Protein AF-A0A4Q2D5E8-F1 (afdb_monomer_lite)

Structure (mmCIF, N/CA/C/O backbone):
data_AF-A0A4Q2D5E8-F1
#
_entry.id   AF-A0A4Q2D5E8-F1
#
loop_
_atom_site.group_PDB
_atom_site.id
_atom_site.type_symbol
_atom_site.label_atom_id
_atom_site.label_alt_id
_atom_site.label_comp_id
_atom_site.label_asym_id
_atom_site.label_entity_id
_atom_site.label_seq_id
_atom_site.pdbx_PDB_ins_code
_atom_site.Cartn_x
_atom_site.Cartn_y
_atom_site.Cartn_z
_atom_site.occupancy
_atom_site.B_iso_or_equiv
_atom_site.auth_seq_id
_atom_site.auth_comp_id
_atom_site.auth_asym_id
_atom_site.auth_atom_id
_atom_site.pdbx_PDB_model_num
ATOM 1 N N . LEU A 1 1 ? 26.425 7.745 42.918 1.00 42.44 1 LEU A N 1
ATOM 2 C CA . LEU A 1 1 ? 27.151 6.501 43.256 1.00 42.44 1 LEU A CA 1
ATOM 3 C C . LEU A 1 1 ? 26.198 5.628 44.072 1.00 42.44 1 LEU A C 1
ATOM 5 O O . LEU A 1 1 ? 25.704 6.135 45.066 1.00 42.44 1 LEU A O 1
ATOM 9 N N . VAL A 1 2 ? 25.970 4.378 43.631 1.00 41.22 2 VAL A N 1
ATOM 10 C CA . VAL A 1 2 ? 25.192 3.284 44.276 1.00 41.22 2 VAL A CA 1
ATOM 11 C C . VAL A 1 2 ? 23.658 3.465 44.340 1.00 41.22 2 VAL A C 1
ATOM 13 O O . VAL 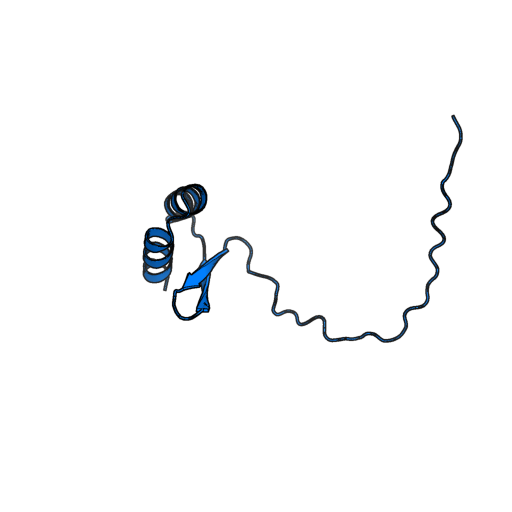A 1 2 ? 23.198 4.488 44.817 1.00 41.22 2 VAL A O 1
ATOM 16 N N . LEU A 1 3 ? 22.776 2.515 43.992 1.00 47.97 3 LEU A N 1
ATOM 17 C CA . LEU A 1 3 ? 22.746 1.372 43.057 1.00 47.97 3 LEU A CA 1
ATOM 18 C C . LEU A 1 3 ? 21.314 0.767 43.126 1.00 47.97 3 LEU A C 1
ATOM 20 O O . LEU A 1 3 ? 20.706 0.742 44.194 1.00 47.97 3 LEU A O 1
ATOM 24 N N . SER A 1 4 ? 20.856 0.172 42.018 1.00 49.06 4 SER A N 1
ATOM 25 C CA . SER A 1 4 ? 19.941 -0.992 41.950 1.00 49.06 4 SER A CA 1
ATOM 26 C C . SER A 1 4 ? 18.487 -0.874 42.453 1.00 49.06 4 SER A C 1
ATOM 28 O O . SER A 1 4 ? 18.153 -1.261 43.571 1.00 49.06 4 SER A O 1
ATOM 30 N N . GLY A 1 5 ? 17.585 -0.509 41.533 1.00 51.78 5 GLY A N 1
ATOM 31 C CA . GLY A 1 5 ? 16.188 -0.953 41.558 1.00 51.78 5 GLY A CA 1
ATOM 32 C C . GLY A 1 5 ? 16.101 -2.438 41.183 1.00 51.78 5 GLY A C 1
ATOM 33 O O . GLY A 1 5 ? 16.541 -2.853 40.115 1.00 51.78 5 GLY A O 1
ATOM 34 N N . ASN A 1 6 ? 15.590 -3.241 42.108 1.00 53.12 6 ASN A N 1
ATOM 35 C CA . ASN A 1 6 ? 15.555 -4.700 42.080 1.00 53.12 6 ASN A CA 1
ATOM 36 C C . ASN A 1 6 ? 14.501 -5.217 41.073 1.00 53.12 6 ASN A C 1
ATOM 38 O O . ASN A 1 6 ? 13.322 -5.326 41.415 1.00 53.12 6 ASN A O 1
ATOM 42 N N . TRP A 1 7 ? 14.899 -5.531 39.833 1.00 50.88 7 TRP A N 1
ATOM 43 C CA . TRP A 1 7 ? 14.032 -6.219 38.864 1.00 50.88 7 TRP A CA 1
ATOM 44 C C . TRP A 1 7 ? 13.915 -7.700 39.253 1.00 50.88 7 TRP A C 1
ATOM 46 O O . TRP A 1 7 ? 14.678 -8.554 38.797 1.00 50.88 7 TRP A O 1
ATOM 56 N N . ARG A 1 8 ? 12.969 -8.019 40.146 1.00 52.38 8 ARG A N 1
ATOM 57 C CA . ARG A 1 8 ? 12.605 -9.408 40.459 1.00 52.38 8 ARG A CA 1
ATOM 58 C C . ARG A 1 8 ? 11.905 -10.017 39.245 1.00 52.38 8 ARG A C 1
ATOM 60 O O . ARG A 1 8 ? 10.701 -9.864 39.067 1.00 52.38 8 ARG A O 1
ATOM 67 N N . SER A 1 9 ? 12.680 -10.730 38.433 1.00 54.00 9 SER A N 1
ATOM 68 C CA . SER A 1 9 ? 12.173 -11.668 37.434 1.00 54.00 9 SER A CA 1
ATOM 69 C C . SER A 1 9 ? 11.449 -12.812 38.154 1.00 54.00 9 SER A C 1
ATOM 71 O O . SER A 1 9 ? 12.069 -13.762 38.631 1.00 54.00 9 SER A O 1
ATOM 73 N N . SER A 1 10 ? 10.130 -12.685 38.313 1.00 50.69 10 SER A N 1
ATOM 74 C CA . SER A 1 10 ? 9.263 -13.783 38.747 1.00 50.69 10 SER A CA 1
ATOM 75 C C . SER A 1 10 ? 8.823 -14.567 37.519 1.00 50.69 10 SER A C 1
ATOM 77 O O . SER A 1 10 ? 7.802 -14.285 36.896 1.00 50.69 10 SER A O 1
ATOM 79 N N . SER A 1 11 ? 9.620 -15.575 37.184 1.00 58.69 11 SER A N 1
ATOM 80 C CA . SER A 1 11 ? 9.331 -16.608 36.196 1.00 58.69 11 SER A CA 1
ATOM 81 C C . SER A 1 11 ? 8.109 -17.440 36.600 1.00 58.69 11 SER A C 1
ATOM 83 O O . SER A 1 11 ? 8.294 -18.498 37.191 1.00 58.69 11 SER A O 1
ATOM 85 N N . ARG A 1 12 ? 6.876 -16.994 36.310 1.00 57.75 12 ARG A N 1
ATOM 86 C CA . ARG A 1 12 ? 5.664 -17.847 36.252 1.00 57.75 12 ARG A CA 1
ATOM 87 C C . ARG A 1 12 ? 4.566 -17.231 35.376 1.00 57.75 12 ARG A C 1
ATOM 89 O O . ARG A 1 12 ? 3.618 -16.658 35.897 1.00 57.75 12 ARG A O 1
ATOM 96 N N . ILE A 1 13 ? 4.648 -17.429 34.063 1.00 53.47 13 ILE A N 1
ATOM 97 C CA . ILE A 1 13 ? 3.446 -17.571 33.228 1.00 53.47 13 ILE A CA 1
ATOM 98 C C . ILE A 1 13 ? 3.677 -18.806 32.360 1.00 53.47 13 ILE A C 1
ATOM 100 O O . ILE A 1 13 ? 4.248 -18.743 31.277 1.00 53.47 13 ILE A O 1
ATOM 104 N N . ALA A 1 14 ? 3.307 -19.962 32.908 1.00 49.22 14 ALA A N 1
ATOM 105 C CA . ALA A 1 14 ? 3.051 -21.139 32.101 1.00 49.22 14 ALA A CA 1
ATOM 106 C C . ALA A 1 14 ? 1.699 -20.938 31.402 1.00 49.22 14 ALA A C 1
ATOM 108 O O . ALA A 1 14 ? 0.728 -20.552 32.048 1.00 49.22 14 ALA A O 1
ATOM 109 N N . ALA A 1 15 ? 1.674 -21.232 30.103 1.00 49.00 15 ALA A N 1
ATOM 110 C CA . ALA A 1 15 ? 0.479 -21.427 29.289 1.00 49.00 15 ALA A CA 1
ATOM 111 C C . ALA A 1 15 ? -0.460 -20.214 29.135 1.00 49.00 15 ALA A C 1
ATOM 113 O O . ALA A 1 15 ? -1.636 -20.258 29.475 1.00 49.00 15 ALA A O 1
ATOM 114 N N . ALA A 1 16 ? 0.041 -19.181 28.466 1.00 48.03 16 ALA A N 1
ATOM 115 C CA . ALA A 1 16 ? -0.728 -18.587 27.379 1.00 48.03 16 ALA A CA 1
ATOM 116 C C . ALA A 1 16 ? 0.094 -18.770 26.100 1.00 48.03 16 ALA A C 1
ATOM 118 O O . ALA A 1 16 ? 0.672 -17.831 25.565 1.00 48.03 16 ALA A O 1
ATOM 119 N N . ALA A 1 17 ? 0.158 -20.012 25.614 1.00 50.31 17 ALA A N 1
ATOM 120 C CA . ALA A 1 17 ? 0.340 -20.251 24.186 1.00 50.31 17 ALA A CA 1
ATOM 121 C C . ALA A 1 17 ? -0.966 -19.845 23.479 1.00 50.31 17 ALA A C 1
ATOM 123 O O . ALA A 1 17 ? -1.635 -20.661 22.859 1.00 50.31 17 ALA A O 1
ATOM 124 N N . SER A 1 18 ? -1.381 -18.594 23.665 1.00 47.81 18 SER A N 1
ATOM 125 C CA . SER A 1 18 ? -2.419 -17.977 22.862 1.00 47.81 18 SER A CA 1
ATOM 126 C C . SER A 1 18 ? -1.691 -17.545 21.613 1.00 47.81 18 SER A C 1
ATOM 128 O O . SER A 1 18 ? -1.052 -16.497 21.616 1.00 47.81 18 SER A O 1
ATOM 130 N N . GLU A 1 19 ? -1.650 -18.471 20.657 1.00 50.81 19 GLU A N 1
ATOM 131 C CA . GLU A 1 19 ? -1.396 -18.255 19.238 1.00 50.81 19 GLU A CA 1
ATOM 132 C C . GLU A 1 19 ? -0.763 -16.892 18.970 1.00 50.81 19 GLU A C 1
ATOM 134 O O . GLU A 1 19 ? -1.450 -15.898 18.736 1.00 50.81 19 GLU A O 1
ATOM 139 N N . SER A 1 20 ? 0.570 -16.833 19.033 1.00 45.66 20 SER A N 1
ATOM 140 C CA . SER A 1 20 ? 1.304 -15.786 18.334 1.00 45.66 20 SER A CA 1
ATOM 141 C C . SER A 1 20 ? 1.012 -16.014 16.857 1.00 45.66 20 SER A C 1
ATOM 143 O O . SER A 1 20 ? 1.764 -16.701 16.171 1.00 45.66 20 SER A O 1
ATOM 145 N N . SER A 1 21 ? -0.161 -15.558 16.412 1.00 50.50 21 SER A N 1
ATOM 146 C CA . SER A 1 21 ? -0.576 -15.607 15.029 1.00 50.50 21 SER A CA 1
ATOM 147 C C . SER A 1 21 ? 0.497 -14.826 14.305 1.00 50.50 21 SER A C 1
ATOM 149 O O . SER A 1 21 ? 0.610 -13.609 14.450 1.00 50.50 21 SER A O 1
ATOM 151 N N . SER A 1 22 ? 1.348 -15.538 13.581 1.00 51.31 22 SER A N 1
ATOM 152 C CA . SER A 1 22 ? 2.429 -15.005 12.757 1.00 51.31 22 SER A CA 1
ATOM 153 C C . SER A 1 22 ? 1.892 -14.203 11.557 1.00 51.31 22 SER A C 1
ATOM 155 O O . SER A 1 22 ? 2.515 -14.173 10.504 1.00 51.31 22 SER A O 1
ATOM 157 N N . THR A 1 23 ? 0.707 -13.609 11.707 1.00 53.81 23 THR A N 1
ATOM 158 C CA . THR A 1 23 ? -0.160 -13.009 10.690 1.00 53.81 23 THR A CA 1
ATOM 159 C C . THR A 1 23 ? -0.162 -11.482 10.754 1.00 53.81 23 THR A C 1
ATOM 161 O O . THR A 1 23 ? -0.514 -10.854 9.766 1.00 53.81 23 THR A O 1
ATOM 164 N N . ASP A 1 24 ? 0.274 -10.863 11.857 1.00 58.59 24 ASP A N 1
ATOM 165 C CA . ASP A 1 24 ? 0.263 -9.392 11.994 1.00 58.59 24 ASP A CA 1
ATOM 166 C C . ASP A 1 24 ? 1.622 -8.726 11.734 1.00 58.59 24 ASP A C 1
ATOM 168 O O . ASP A 1 24 ? 1.798 -7.520 11.917 1.00 58.59 24 ASP A O 1
ATOM 172 N N . CYS A 1 25 ? 2.613 -9.491 11.276 1.00 61.28 25 CYS A N 1
ATOM 173 C CA . CYS A 1 25 ? 3.846 -8.904 10.771 1.00 61.28 25 CYS A CA 1
ATOM 174 C C . CYS A 1 25 ? 3.593 -8.391 9.350 1.00 61.28 25 CYS A C 1
ATOM 176 O O . CYS A 1 25 ? 3.749 -9.129 8.380 1.00 61.28 25 CYS A O 1
ATOM 178 N N . VAL A 1 26 ? 3.193 -7.123 9.232 1.00 63.00 26 VAL A N 1
ATOM 179 C CA . VAL A 1 26 ? 3.207 -6.408 7.950 1.00 63.00 26 VAL A CA 1
ATOM 180 C C . VAL A 1 26 ? 4.625 -6.498 7.384 1.00 63.00 26 VAL A C 1
ATOM 182 O O . VAL A 1 26 ? 5.590 -6.211 8.099 1.00 63.00 26 VAL A O 1
ATOM 185 N N . GLU A 1 27 ? 4.758 -6.939 6.128 1.00 68.56 27 GLU A N 1
ATOM 186 C CA . GLU A 1 27 ? 6.065 -7.019 5.472 1.00 68.56 27 GLU A CA 1
ATOM 187 C C . GLU A 1 27 ? 6.786 -5.662 5.576 1.00 68.56 27 GLU A C 1
ATOM 189 O O . GLU A 1 27 ? 6.146 -4.618 5.385 1.00 68.56 27 GLU A O 1
ATOM 194 N N . PRO A 1 28 ? 8.102 -5.652 5.875 1.00 69.62 28 PRO A N 1
ATOM 195 C CA . PRO A 1 28 ? 8.876 -4.420 5.825 1.00 69.62 28 PRO A CA 1
ATOM 196 C C . PRO A 1 28 ? 8.715 -3.808 4.427 1.00 69.62 28 PRO A C 1
ATOM 198 O O . PRO A 1 28 ? 8.689 -4.534 3.435 1.00 69.62 28 PRO A O 1
ATOM 201 N N . ASP A 1 29 ? 8.530 -2.488 4.371 1.00 82.56 29 ASP A N 1
ATOM 202 C CA . ASP A 1 29 ? 8.211 -1.749 3.142 1.00 82.56 29 ASP A CA 1
ATOM 203 C C . ASP A 1 29 ? 6.817 -2.054 2.559 1.00 82.56 29 ASP A C 1
ATOM 205 O O . ASP A 1 29 ? 6.650 -2.250 1.360 1.00 82.56 29 ASP A O 1
ATOM 209 N N . SER A 1 30 ? 5.773 -2.045 3.391 1.00 85.31 30 SER A N 1
ATOM 210 C CA . SER A 1 30 ? 4.373 -2.016 2.935 1.00 85.31 30 SER A CA 1
ATOM 211 C C . SER A 1 30 ? 3.596 -0.874 3.589 1.00 85.31 30 SER A C 1
ATOM 213 O O . SER A 1 30 ? 3.919 -0.441 4.695 1.00 85.31 30 SER A O 1
ATOM 215 N N . PHE A 1 31 ? 2.559 -0.381 2.912 1.00 85.19 31 PHE A N 1
ATOM 216 C CA . PHE A 1 31 ? 1.611 0.586 3.467 1.00 85.19 31 PHE A CA 1
ATOM 217 C C . PHE A 1 31 ? 0.199 0.012 3.460 1.00 85.19 31 PHE A C 1
ATOM 219 O O . PHE A 1 31 ? -0.161 -0.775 2.583 1.00 85.19 31 PHE A O 1
ATOM 226 N N . GLY A 1 32 ? -0.598 0.421 4.446 1.00 85.38 32 GLY A N 1
ATOM 227 C CA . GLY A 1 32 ? -1.994 0.030 4.568 1.00 85.38 32 GLY A CA 1
ATOM 228 C C . GLY A 1 32 ? -2.929 1.232 4.530 1.00 85.38 32 GLY A C 1
ATOM 229 O O . GLY A 1 32 ? -2.596 2.293 5.057 1.00 85.38 32 GLY A O 1
ATOM 230 N N . TYR A 1 33 ? -4.107 1.067 3.935 1.00 85.38 33 TYR A N 1
ATOM 231 C CA . TYR A 1 33 ? -5.203 2.028 4.041 1.00 85.38 33 TYR A CA 1
ATOM 232 C C . TYR A 1 33 ? -6.542 1.303 4.178 1.00 85.38 33 TYR A C 1
ATOM 234 O O . TYR A 1 33 ? -6.715 0.183 3.699 1.00 85.38 33 TYR A O 1
ATOM 242 N N . VAL A 1 34 ? -7.498 1.952 4.839 1.00 86.12 34 VAL A N 1
ATOM 243 C CA . VAL A 1 34 ? -8.876 1.466 4.950 1.00 86.12 34 VAL A CA 1
ATOM 244 C C . VAL A 1 34 ? -9.731 2.273 3.987 1.00 86.12 34 VAL A C 1
ATOM 246 O O . VAL A 1 34 ? -9.658 3.503 3.971 1.00 86.12 34 VAL A O 1
ATOM 249 N N . ASP A 1 35 ? -10.497 1.592 3.142 1.00 83.44 35 ASP A N 1
ATOM 250 C CA . ASP A 1 35 ? -11.407 2.266 2.224 1.00 83.44 35 ASP A CA 1
ATOM 251 C C . ASP A 1 35 ? -12.763 2.595 2.883 1.00 83.44 35 ASP A C 1
ATOM 253 O O . ASP A 1 35 ? -13.013 2.277 4.044 1.00 83.44 35 ASP A O 1
ATOM 257 N N . GLU A 1 36 ? -13.643 3.270 2.148 1.00 85.44 36 GLU A N 1
ATOM 258 C CA . GLU A 1 36 ? -14.941 3.745 2.650 1.00 85.44 36 GLU A CA 1
ATOM 259 C C . GLU A 1 36 ? -15.898 2.610 3.044 1.00 85.44 36 GLU A C 1
ATOM 261 O O . GLU A 1 36 ? -16.777 2.811 3.879 1.00 85.44 36 GLU A O 1
ATOM 266 N N . THR A 1 37 ? -15.711 1.402 2.507 1.00 87.62 37 THR A N 1
ATOM 267 C CA . THR A 1 37 ? -16.436 0.194 2.917 1.00 87.62 37 THR A CA 1
ATOM 268 C C . THR A 1 3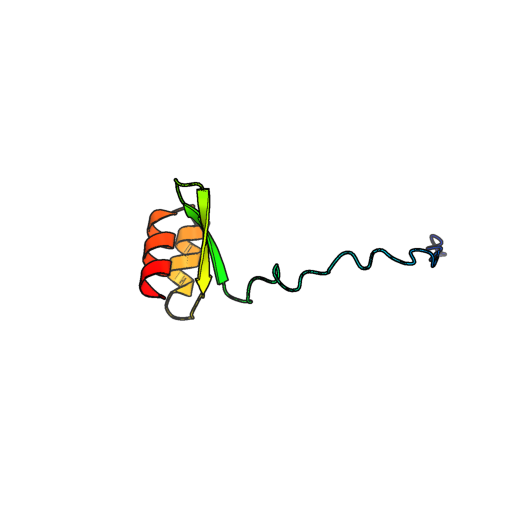7 ? -15.861 -0.442 4.184 1.00 87.62 37 THR A C 1
ATOM 270 O O . THR A 1 37 ? -16.320 -1.508 4.590 1.00 87.62 37 THR A O 1
ATOM 273 N N . GLY A 1 38 ? -14.825 0.148 4.789 1.00 85.06 38 GLY A N 1
ATOM 274 C CA . GLY A 1 38 ? -14.152 -0.387 5.972 1.00 85.06 38 GLY A CA 1
ATOM 275 C C . GLY A 1 38 ? -13.214 -1.563 5.688 1.00 85.06 38 GLY A C 1
ATOM 276 O O . GLY A 1 38 ? -12.772 -2.224 6.626 1.00 85.06 38 GLY A O 1
ATOM 277 N N . LYS A 1 39 ? -12.898 -1.852 4.417 1.00 85.75 39 LYS A N 1
ATOM 278 C CA . LYS A 1 39 ? -11.974 -2.931 4.058 1.00 85.75 39 LYS A CA 1
ATOM 279 C C . LYS A 1 39 ? -10.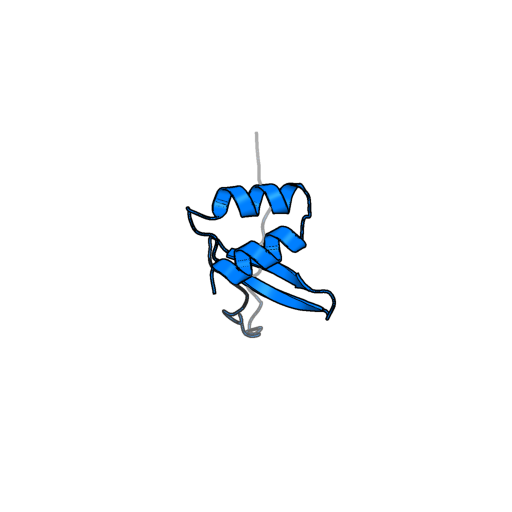534 -2.409 4.075 1.00 85.75 39 LYS A C 1
ATOM 281 O O . LYS A 1 39 ? -10.230 -1.346 3.537 1.00 85.75 39 LYS A O 1
ATOM 286 N N . ALA A 1 40 ? -9.655 -3.161 4.733 1.00 84.81 40 ALA A N 1
ATOM 287 C CA . ALA A 1 40 ? -8.229 -2.872 4.784 1.00 84.81 40 ALA A CA 1
ATOM 288 C C . ALA A 1 40 ? -7.535 -3.384 3.517 1.00 84.81 40 ALA A C 1
ATOM 290 O O . ALA A 1 40 ? -7.760 -4.515 3.081 1.00 84.81 40 ALA A O 1
ATOM 291 N N . HIS A 1 41 ? -6.665 -2.553 2.959 1.00 84.50 41 HIS A N 1
ATOM 292 C CA . HIS A 1 41 ? -5.803 -2.875 1.829 1.00 84.50 41 HIS A CA 1
ATOM 293 C C . HIS A 1 41 ? -4.363 -2.673 2.260 1.00 84.50 41 HIS A C 1
ATOM 295 O O . HIS A 1 41 ? -4.059 -1.674 2.906 1.00 84.50 41 HIS A O 1
ATOM 301 N N . VAL A 1 42 ? -3.491 -3.608 1.896 1.00 86.06 42 VAL A N 1
ATOM 302 C CA . VAL A 1 42 ? -2.048 -3.525 2.139 1.00 86.06 42 VAL A CA 1
ATOM 303 C C . VAL A 1 42 ? -1.347 -3.693 0.801 1.00 86.06 42 VAL A C 1
ATOM 305 O O . VAL A 1 42 ? -1.640 -4.635 0.067 1.00 86.06 42 VAL A O 1
ATOM 308 N N . ALA A 1 43 ? -0.445 -2.773 0.480 1.00 86.31 43 ALA A N 1
ATOM 309 C CA . ALA A 1 43 ? 0.323 -2.783 -0.756 1.00 86.31 43 ALA A CA 1
ATOM 310 C C . ALA A 1 43 ? 1.812 -2.564 -0.472 1.00 86.31 43 ALA A C 1
ATOM 312 O O . ALA A 1 43 ? 2.185 -1.899 0.499 1.00 86.31 43 ALA A O 1
ATOM 313 N N . LYS A 1 44 ? 2.666 -3.127 -1.333 1.00 87.62 44 LYS A N 1
ATOM 314 C CA . LYS A 1 44 ? 4.121 -3.024 -1.195 1.00 87.62 44 LYS A CA 1
ATOM 315 C C . LYS A 1 44 ? 4.628 -1.665 -1.663 1.00 87.62 44 LYS A C 1
ATOM 317 O O . LYS A 1 44 ? 4.243 -1.149 -2.714 1.00 87.62 44 LYS A O 1
ATOM 322 N N . ILE A 1 45 ? 5.549 -1.121 -0.885 1.00 88.25 45 ILE A N 1
ATOM 323 C CA . ILE A 1 45 ? 6.367 0.025 -1.244 1.00 88.25 45 ILE A CA 1
ATOM 324 C C . ILE A 1 45 ? 7.571 -0.518 -2.013 1.00 88.25 45 ILE A C 1
ATOM 326 O O . ILE A 1 45 ? 8.328 -1.360 -1.543 1.00 88.25 45 ILE A O 1
ATOM 330 N N . THR A 1 46 ? 7.743 -0.023 -3.225 1.00 87.50 46 THR A N 1
ATOM 331 C CA . THR A 1 46 ? 8.898 -0.266 -4.086 1.00 87.50 46 THR A CA 1
ATOM 332 C C . THR A 1 46 ? 9.701 1.023 -4.201 1.00 87.50 46 THR A C 1
ATOM 334 O O . THR A 1 46 ? 9.190 2.113 -3.950 1.00 87.50 46 THR A O 1
ATOM 337 N N . GLU A 1 47 ? 10.955 0.949 -4.642 1.00 86.94 47 GLU A N 1
ATOM 338 C CA . GLU A 1 47 ? 11.762 2.162 -4.847 1.00 86.94 47 GLU A CA 1
ATOM 339 C C . GLU A 1 47 ? 11.126 3.146 -5.847 1.00 86.94 47 GLU A C 1
ATOM 341 O O . GLU A 1 47 ? 11.297 4.357 -5.713 1.00 86.94 47 GLU A O 1
ATOM 346 N N . ALA A 1 48 ? 10.337 2.642 -6.804 1.00 85.38 48 ALA A N 1
ATOM 347 C CA . ALA A 1 48 ? 9.682 3.451 -7.828 1.00 85.38 48 ALA A CA 1
ATOM 348 C C . ALA A 1 48 ? 8.522 4.302 -7.278 1.00 85.38 48 ALA A C 1
ATOM 350 O O . ALA A 1 48 ? 8.378 5.461 -7.664 1.00 85.38 48 ALA A O 1
ATOM 351 N N . ASN A 1 49 ? 7.719 3.751 -6.362 1.00 86.56 49 ASN A N 1
ATOM 352 C CA . ASN A 1 49 ? 6.531 4.417 -5.808 1.00 86.56 49 ASN A CA 1
ATOM 353 C C . ASN A 1 49 ? 6.767 5.020 -4.408 1.00 86.56 49 ASN A C 1
ATOM 355 O O . ASN A 1 49 ? 5.949 5.801 -3.921 1.00 86.56 49 ASN A O 1
ATOM 359 N N . LYS A 1 50 ? 7.922 4.751 -3.782 1.00 87.75 50 LYS A N 1
ATOM 360 C CA . LYS A 1 50 ? 8.302 5.232 -2.443 1.00 87.75 50 LYS A CA 1
ATOM 361 C C . LYS A 1 50 ? 8.040 6.723 -2.237 1.00 87.75 50 LYS A C 1
ATOM 363 O O . LYS A 1 50 ? 7.395 7.116 -1.269 1.00 87.75 50 LYS A O 1
ATOM 368 N N . LYS A 1 51 ? 8.508 7.567 -3.161 1.00 90.12 51 LYS A N 1
ATOM 369 C CA . LYS A 1 51 ? 8.354 9.029 -3.060 1.00 90.12 51 LYS A CA 1
ATOM 370 C C . LYS A 1 51 ? 6.887 9.466 -3.124 1.00 90.12 51 LYS A C 1
ATOM 372 O O . LYS A 1 51 ? 6.498 10.380 -2.399 1.00 90.12 51 LYS A O 1
ATOM 377 N N . ALA A 1 52 ? 6.094 8.836 -3.989 1.00 89.00 52 ALA A N 1
ATOM 378 C CA . ALA A 1 52 ? 4.678 9.149 -4.146 1.00 89.00 52 ALA A CA 1
ATOM 379 C C . AL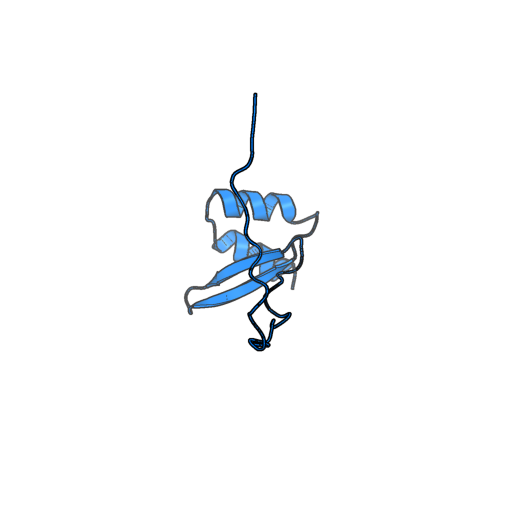A A 1 52 ? 3.882 8.724 -2.904 1.00 89.00 52 ALA A C 1
ATOM 381 O O . ALA A 1 52 ? 3.132 9.531 -2.359 1.00 89.00 52 ALA A O 1
ATOM 382 N N . ILE A 1 53 ? 4.129 7.510 -2.402 1.00 90.31 53 ILE A N 1
ATOM 383 C CA . ILE A 1 53 ? 3.469 6.967 -1.210 1.00 90.31 53 ILE A CA 1
ATOM 384 C C . ILE A 1 53 ? 3.772 7.823 0.021 1.00 90.31 53 ILE A C 1
ATOM 386 O O . ILE A 1 53 ? 2.840 8.248 0.697 1.00 90.31 53 ILE A O 1
ATOM 390 N N . TYR A 1 54 ? 5.039 8.152 0.299 1.00 89.56 54 TYR A N 1
ATOM 391 C CA . TYR A 1 54 ? 5.363 9.004 1.451 1.00 89.56 54 TYR A CA 1
ATOM 392 C C . TYR A 1 54 ? 4.756 10.405 1.331 1.00 89.56 54 TYR A C 1
ATOM 394 O O . TYR A 1 54 ? 4.160 10.887 2.290 1.00 89.56 54 TYR A O 1
ATOM 402 N N . GLY A 1 55 ? 4.806 11.020 0.145 1.00 92.06 55 GLY A N 1
ATOM 403 C CA . GLY A 1 55 ? 4.192 12.331 -0.072 1.00 92.06 55 GLY A CA 1
ATOM 404 C C . GLY A 1 55 ? 2.664 12.326 0.068 1.00 92.06 55 GLY A C 1
ATOM 405 O O . GLY A 1 55 ? 2.084 13.345 0.447 1.00 92.06 55 GLY A O 1
ATOM 406 N N . ALA A 1 56 ? 2.009 11.200 -0.225 1.00 90.06 56 ALA A N 1
ATOM 407 C CA . ALA A 1 56 ? 0.580 11.006 0.000 1.00 90.06 56 ALA A CA 1
ATOM 408 C C . ALA A 1 56 ? 0.266 10.772 1.486 1.00 90.06 56 ALA A C 1
ATOM 410 O O . ALA A 1 56 ? -0.670 11.376 2.009 1.00 90.06 56 ALA A O 1
ATOM 411 N N . LEU A 1 57 ? 1.079 9.972 2.189 1.00 88.00 57 LEU A N 1
ATOM 412 C CA . LEU A 1 57 ? 0.946 9.731 3.630 1.00 88.00 57 LEU A CA 1
ATOM 413 C C . LEU A 1 57 ? 1.093 11.021 4.444 1.00 88.00 57 LEU A C 1
ATOM 415 O O . LEU A 1 57 ? 0.278 11.272 5.327 1.00 88.00 57 LEU A O 1
ATOM 419 N N . GLU A 1 58 ? 2.071 11.870 4.117 1.00 91.25 58 GLU A N 1
ATOM 420 C CA . GLU A 1 58 ? 2.272 13.164 4.790 1.00 91.25 58 GLU A CA 1
ATOM 421 C C . GLU A 1 58 ? 1.060 14.101 4.663 1.00 91.25 58 GLU A C 1
ATOM 423 O O . GLU A 1 58 ? 0.816 14.927 5.541 1.00 91.25 58 GLU A O 1
ATOM 428 N N . LYS A 1 59 ? 0.287 13.973 3.579 1.00 89.81 59 LYS A N 1
ATOM 429 C CA . LYS A 1 59 ? -0.902 14.794 3.303 1.00 89.81 59 LYS A CA 1
ATOM 430 C C . LYS A 1 59 ? -2.215 14.121 3.704 1.00 89.81 59 LYS A C 1
ATOM 432 O O . LYS A 1 59 ? -3.256 14.769 3.643 1.00 89.81 59 LYS A O 1
ATOM 437 N N . GLY A 1 60 ? -2.182 12.840 4.078 1.00 85.38 60 GLY A N 1
ATOM 438 C CA . GLY A 1 60 ? -3.382 12.024 4.270 1.00 85.38 60 GLY A CA 1
ATOM 439 C C . GLY A 1 60 ? -4.181 11.790 2.979 1.00 85.38 60 GLY A C 1
ATOM 440 O O . GLY A 1 60 ? -5.397 11.618 3.033 1.00 85.38 60 GLY A O 1
ATOM 441 N N . ASP A 1 61 ? -3.527 11.809 1.814 1.00 87.88 61 ASP A N 1
ATOM 442 C CA . ASP A 1 61 ? -4.182 11.670 0.509 1.00 87.88 61 ASP A CA 1
ATOM 443 C C . ASP A 1 61 ? -4.470 10.193 0.185 1.00 87.88 61 ASP A C 1
ATOM 445 O O . ASP A 1 61 ? -3.674 9.478 -0.427 1.00 87.88 61 ASP A O 1
ATOM 449 N N . VAL A 1 62 ? -5.634 9.712 0.628 1.00 83.88 62 VAL A N 1
ATOM 450 C CA . VAL A 1 62 ? -6.055 8.311 0.443 1.00 83.88 62 VAL A CA 1
ATOM 451 C C . VAL A 1 62 ? -6.301 7.968 -1.034 1.00 83.88 62 VAL A C 1
ATOM 453 O O . VAL A 1 62 ? -6.139 6.814 -1.431 1.00 83.88 62 VAL A O 1
ATOM 456 N N . ALA A 1 63 ? -6.658 8.944 -1.876 1.00 86.81 63 ALA A N 1
ATOM 457 C CA . ALA A 1 63 ? -6.893 8.718 -3.303 1.00 86.81 63 ALA A CA 1
ATOM 458 C C . ALA A 1 63 ? -5.586 8.410 -4.053 1.00 86.81 63 ALA A C 1
ATOM 460 O O . ALA A 1 63 ? -5.534 7.479 -4.864 1.00 86.81 63 ALA A O 1
ATOM 461 N N . ALA A 1 64 ? -4.512 9.135 -3.737 1.00 86.94 64 ALA A N 1
ATOM 462 C CA . ALA A 1 64 ? -3.175 8.852 -4.240 1.00 86.94 64 ALA A CA 1
ATOM 463 C C . ALA A 1 64 ? -2.681 7.478 -3.758 1.00 86.94 64 ALA A C 1
ATOM 465 O O 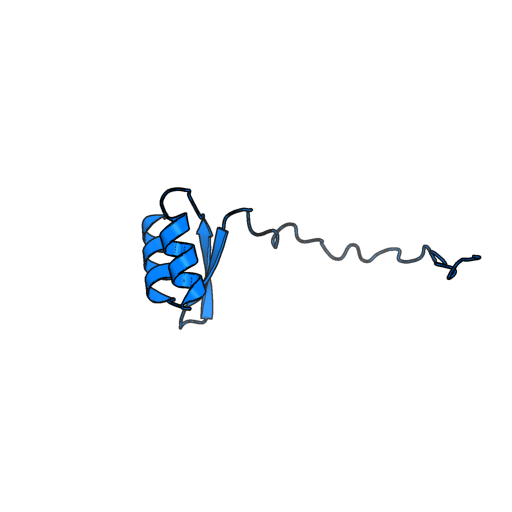. ALA A 1 64 ? -2.196 6.689 -4.564 1.00 86.94 64 ALA A O 1
ATOM 466 N N . LEU A 1 65 ? -2.898 7.133 -2.482 1.00 85.62 65 LEU A N 1
ATOM 467 C CA . LEU A 1 65 ? -2.543 5.813 -1.939 1.00 85.62 65 LEU A CA 1
ATOM 468 C C . LEU A 1 65 ? -3.280 4.660 -2.639 1.00 85.62 65 LEU A C 1
ATOM 470 O O . LEU A 1 65 ? -2.665 3.642 -2.953 1.00 85.62 65 LEU A O 1
ATOM 474 N N . ARG A 1 66 ? -4.575 4.827 -2.942 1.00 85.75 66 ARG A N 1
ATOM 475 C CA . ARG A 1 66 ? -5.355 3.866 -3.746 1.00 85.75 66 ARG A CA 1
ATOM 476 C C . ARG A 1 66 ? -4.770 3.690 -5.148 1.00 85.75 66 ARG A C 1
ATOM 478 O O . ARG A 1 66 ? -4.697 2.567 -5.639 1.00 85.75 66 ARG A O 1
ATOM 485 N N . THR A 1 67 ? -4.347 4.786 -5.774 1.00 87.56 67 THR A N 1
ATOM 486 C CA . THR A 1 67 ? -3.786 4.784 -7.134 1.00 87.56 67 THR A CA 1
ATOM 487 C C . THR A 1 67 ? -2.451 4.040 -7.179 1.00 87.56 67 THR A C 1
ATOM 489 O O . THR A 1 67 ? -2.276 3.149 -8.008 1.00 87.56 67 THR A O 1
ATOM 492 N N . GLU A 1 68 ? -1.550 4.323 -6.234 1.00 84.69 68 GLU A N 1
ATOM 493 C CA . GLU A 1 68 ? -0.253 3.641 -6.141 1.00 84.69 68 GLU A CA 1
ATOM 494 C C . GLU A 1 68 ? -0.401 2.159 -5.768 1.00 84.69 68 GLU A C 1
ATOM 496 O O . GLU A 1 68 ? 0.345 1.320 -6.271 1.00 84.69 68 GLU A O 1
ATOM 501 N N . ALA A 1 69 ? -1.384 1.812 -4.928 1.00 82.31 69 ALA A N 1
ATOM 502 C CA . ALA A 1 69 ? -1.696 0.420 -4.606 1.00 82.31 69 ALA A CA 1
ATOM 503 C C . ALA A 1 69 ? -2.227 -0.354 -5.823 1.00 82.31 69 ALA A C 1
ATOM 505 O O . ALA A 1 69 ? -1.832 -1.496 -6.036 1.00 82.31 69 ALA A O 1
ATOM 506 N N . ALA A 1 70 ? -3.098 0.260 -6.631 1.00 80.62 70 ALA A N 1
ATOM 507 C CA . ALA A 1 70 ? -3.638 -0.356 -7.843 1.00 80.62 70 ALA A CA 1
ATOM 508 C C . ALA A 1 70 ? -2.575 -0.536 -8.938 1.00 80.62 70 ALA A C 1
ATOM 510 O O . ALA A 1 70 ? -2.639 -1.497 -9.697 1.00 80.62 70 ALA A O 1
ATOM 511 N N . ALA A 1 71 ? -1.592 0.365 -9.010 1.00 74.19 71 ALA A N 1
ATOM 512 C CA . ALA A 1 71 ? -0.470 0.262 -9.942 1.00 74.19 71 ALA A CA 1
ATOM 513 C C . ALA A 1 71 ? 0.559 -0.816 -9.548 1.00 74.19 71 ALA A C 1
ATOM 515 O O . ALA A 1 71 ? 1.354 -1.232 -10.389 1.00 74.19 71 ALA A O 1
ATOM 516 N N . ALA A 1 72 ? 0.561 -1.248 -8.283 1.00 66.25 72 ALA A N 1
ATOM 517 C CA . ALA A 1 72 ? 1.460 -2.270 -7.746 1.00 66.25 72 ALA A CA 1
ATOM 518 C C . ALA A 1 7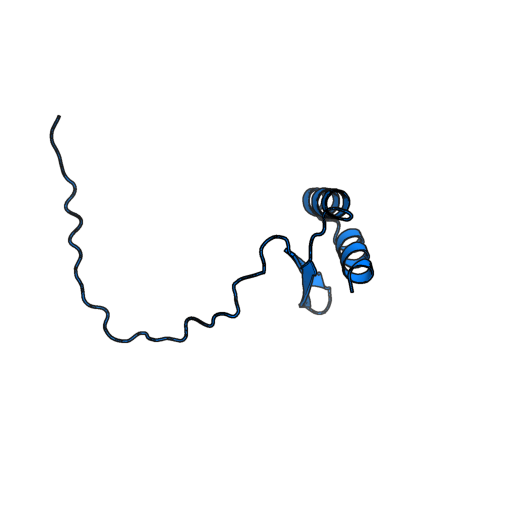2 ? 0.849 -3.690 -7.709 1.00 66.25 72 ALA A C 1
ATOM 520 O O . ALA A 1 72 ? 1.529 -4.613 -7.253 1.00 66.25 72 ALA A O 1
ATOM 521 N N . ALA A 1 73 ? -0.414 -3.847 -8.131 1.00 59.69 73 ALA A N 1
ATOM 522 C CA . ALA A 1 73 ? -1.165 -5.108 -8.144 1.00 59.69 73 ALA A CA 1
ATOM 523 C C . ALA A 1 73 ? -0.891 -5.975 -9.384 1.00 59.69 73 ALA A C 1
ATOM 525 O O . ALA A 1 73 ? -0.596 -5.411 -10.463 1.00 59.69 73 ALA A O 1
#

Foldseek 3Di:
DDDDDDPPPPPDDDDPPVDPPPPPPQPPQKDWDADPVRDIDIAGHDPVCVVQCVVCVVVVNVVSVVVSRVVRD

pLDDT: mean 72.84, std 16.87, range [41.22, 92.06]

Sequence (73 aa):
LVLSGNWRSSSRIAAAASESSSTDCVEPDSFGYVDETGKAHVAKITEANKKAIYGALEKGDVAALRTEAAAAA

Radius of gyration: 20.71 Å; chains: 1; bounding box: 44×36×54 Å

Organism: NCBI:txid2316362

Secondary structure (DSSP, 8-state):
---------------------TT--PPTTEEEEE-TTS-EEEEE--TTTHHHHHHHHHHT-HHHHHHHHHHT-